Protein AF-0000000080439385 (afdb_homodimer)

Foldseek 3Di:
DDDPLRVLVVVLVVLVVVLVVLVVVLVPPDDPVVNVVSVVVNVVSVVVNVVSVVCNVPPDDDPD/DDDPLRVLVVVLVVLVVVLVVLVVVLVPDDDPVVNVVSVVVNVVSVVVNVVSVVCNVPPDDDPD

Secondary structure (DSSP, 8-state):
---HHHHHHHHHHHHHHHHHHHHHHHHH---HHHHHHHHHHHHHHHHHHHHHHHHHHHPPP---/---HHHHHHHHHHHHHHHHHHHHHHHHH---HHHHHHHHHHHHHHHHHHHHHHHHHHHPPP---

Sequence (128 aa):
MKNAIENVNCSLNELNEAKASLEQALSTVEKPENKKLIQDSLNSVCESIECVQNTVKNYKESSKMKNAIENVNCSLNELNEAKASLEQALSTVEKPENKKLIQDSLNSVCESIECVQNTVKNYKESSK

Structure (mmCIF, N/CA/C/O backbone):
data_AF-0000000080439385-model_v1
#
loop_
_entity.id
_entity.type
_entity.pdbx_description
1 polymer 'DUF1657 domain-containing protein'
#
loop_
_atom_site.group_PDB
_atom_site.id
_atom_site.type_symbol
_atom_site.label_atom_id
_atom_site.label_alt_id
_atom_site.label_comp_id
_atom_site.label_asym_id
_atom_site.label_entity_id
_atom_site.label_seq_id
_atom_site.pdbx_PDB_ins_code
_atom_site.Cartn_x
_atom_site.Cartn_y
_atom_site.Cartn_z
_atom_site.occupancy
_atom_site.B_iso_or_equiv
_atom_site.auth_seq_id
_atom_site.auth_comp_id
_atom_site.auth_asym_id
_atom_site.auth_atom_id
_atom_site.pdbx_PDB_model_num
ATOM 1 N N . MET A 1 1 ? 9.234 -10.797 -19.547 1 73.12 1 MET A N 1
ATOM 2 C CA . MET A 1 1 ? 7.984 -10.57 -18.812 1 73.12 1 MET A CA 1
ATOM 3 C C . MET A 1 1 ? 8.055 -11.148 -17.406 1 73.12 1 MET A C 1
A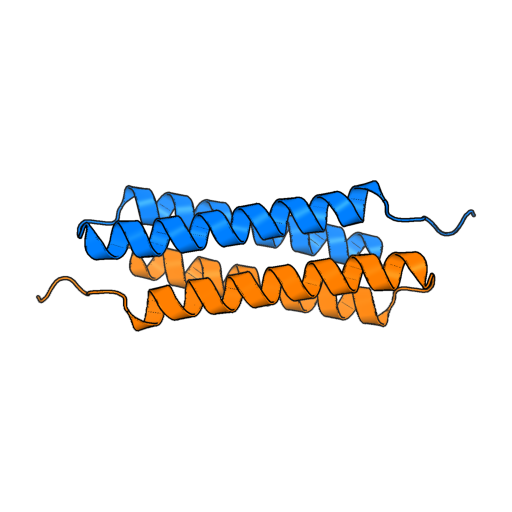TOM 5 O O . MET A 1 1 ? 8.641 -12.211 -17.203 1 73.12 1 MET A O 1
ATOM 9 N N . LYS A 1 2 ? 7.789 -10.273 -16.375 1 87.38 2 LYS A N 1
ATOM 10 C CA . LYS A 1 2 ? 7.832 -10.766 -15 1 87.38 2 LYS A CA 1
ATOM 11 C C . LYS A 1 2 ? 6.77 -11.828 -14.766 1 87.38 2 LYS A C 1
ATOM 13 O O . LYS A 1 2 ? 5.664 -11.742 -15.305 1 87.38 2 LYS A O 1
ATOM 18 N N . ASN A 1 3 ? 7.18 -12.938 -14.117 1 92.06 3 ASN A N 1
ATOM 19 C CA . ASN A 1 3 ? 6.148 -13.898 -13.727 1 92.06 3 ASN A CA 1
ATOM 20 C C . ASN A 1 3 ? 5.332 -13.398 -12.539 1 92.06 3 ASN A C 1
ATOM 22 O O . ASN A 1 3 ? 5.594 -12.32 -12.016 1 92.06 3 ASN A O 1
ATOM 26 N N . ALA A 1 4 ? 4.387 -14.109 -12.156 1 96.62 4 ALA A N 1
ATOM 27 C CA . ALA A 1 4 ? 3.41 -13.648 -11.172 1 96.62 4 ALA A CA 1
ATOM 28 C C . ALA A 1 4 ? 4.082 -13.336 -9.836 1 96.62 4 ALA A C 1
ATOM 30 O O . ALA A 1 4 ? 3.834 -12.289 -9.242 1 96.62 4 ALA A O 1
ATOM 31 N N . ILE A 1 5 ? 4.996 -14.188 -9.445 1 97.25 5 ILE A N 1
ATOM 32 C CA . ILE A 1 5 ? 5.594 -14.016 -8.125 1 97.25 5 ILE A CA 1
ATOM 33 C C . ILE A 1 5 ? 6.52 -12.805 -8.133 1 97.25 5 ILE A C 1
ATOM 35 O O . ILE A 1 5 ? 6.645 -12.102 -7.125 1 97.25 5 ILE A O 1
ATOM 39 N N . GLU A 1 6 ? 7.145 -12.523 -9.219 1 97.44 6 GLU A N 1
ATOM 40 C CA . GLU A 1 6 ? 7.973 -11.328 -9.336 1 97.44 6 GLU A CA 1
ATOM 41 C C . GLU A 1 6 ? 7.137 -10.055 -9.219 1 97.44 6 GLU A C 1
ATOM 43 O O . GLU A 1 6 ? 7.566 -9.078 -8.602 1 97.44 6 GLU A O 1
ATOM 48 N N . ASN A 1 7 ? 5.984 -10.07 -9.812 1 98.19 7 ASN A N 1
ATOM 49 C CA . ASN A 1 7 ? 5.09 -8.922 -9.703 1 98.19 7 ASN A CA 1
ATOM 50 C C . ASN A 1 7 ? 4.586 -8.742 -8.281 1 98.19 7 ASN A C 1
ATOM 52 O O . ASN A 1 7 ? 4.422 -7.609 -7.812 1 98.19 7 ASN A O 1
ATOM 56 N N . VAL A 1 8 ? 4.336 -9.82 -7.559 1 98.69 8 VAL A N 1
ATOM 57 C CA . VAL A 1 8 ? 3.949 -9.734 -6.156 1 98.69 8 VAL A CA 1
ATOM 58 C C . VAL A 1 8 ? 5.078 -9.102 -5.344 1 98.69 8 VAL A C 1
ATOM 60 O O . VAL A 1 8 ? 4.84 -8.219 -4.52 1 98.69 8 VAL A O 1
ATOM 63 N N . ASN A 1 9 ? 6.301 -9.531 -5.609 1 98.5 9 ASN A N 1
ATOM 64 C CA . ASN A 1 9 ? 7.438 -8.977 -4.883 1 98.5 9 ASN A CA 1
ATOM 65 C C . ASN A 1 9 ? 7.633 -7.492 -5.191 1 98.5 9 ASN A C 1
ATOM 67 O O . ASN A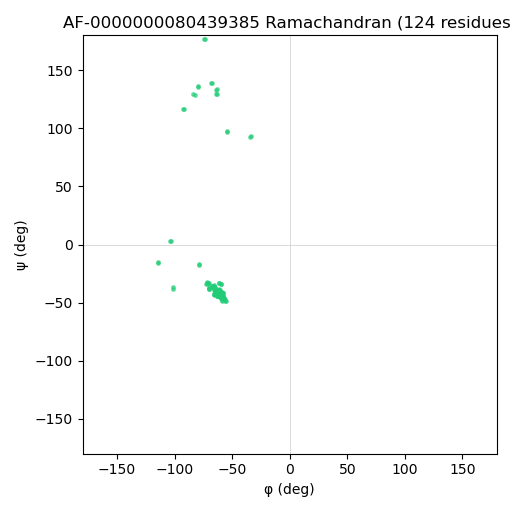 1 9 ? 8.023 -6.719 -4.316 1 98.5 9 ASN A O 1
ATOM 71 N N . CYS A 1 10 ? 7.402 -7.078 -6.395 1 98.69 10 CYS A N 1
ATOM 72 C CA . CYS A 1 10 ? 7.457 -5.66 -6.738 1 98.69 10 CYS A CA 1
ATOM 73 C C . CYS A 1 10 ? 6.445 -4.859 -5.926 1 98.69 10 CYS A C 1
ATOM 75 O O . CYS A 1 10 ? 6.758 -3.775 -5.434 1 98.69 10 CYS A O 1
ATOM 77 N N . SER A 1 11 ? 5.293 -5.496 -5.844 1 98.88 11 SER A N 1
ATOM 78 C CA . SER A 1 11 ? 4.262 -4.809 -5.07 1 98.88 11 SER A CA 1
ATOM 79 C C . SER A 1 11 ? 4.695 -4.613 -3.621 1 98.88 11 SER A C 1
ATOM 81 O O . SER A 1 11 ? 4.406 -3.58 -3.014 1 98.88 11 SER A O 1
ATOM 83 N N . LEU A 1 12 ? 5.336 -5.531 -3.062 1 98.88 12 LEU A N 1
ATOM 84 C CA . LEU A 1 12 ? 5.812 -5.438 -1.688 1 98.88 12 LEU A CA 1
ATOM 85 C C . LEU A 1 12 ? 6.805 -4.293 -1.535 1 98.88 12 LEU A C 1
ATOM 87 O O . LEU A 1 12 ? 6.758 -3.551 -0.55 1 98.88 12 LEU A O 1
ATOM 91 N N . ASN A 1 13 ? 7.719 -4.168 -2.512 1 98.81 13 ASN A N 1
ATOM 92 C CA . ASN A 1 13 ? 8.664 -3.053 -2.504 1 98.81 13 ASN A CA 1
ATOM 93 C C . ASN A 1 13 ? 7.941 -1.708 -2.553 1 98.81 13 ASN A C 1
ATOM 95 O O . ASN A 1 13 ? 8.297 -0.783 -1.82 1 98.81 13 ASN A O 1
ATOM 99 N N . GLU A 1 14 ? 6.992 -1.615 -3.422 1 98.88 14 GLU A N 1
ATOM 100 C CA . GLU A 1 14 ? 6.223 -0.384 -3.566 1 98.88 14 GLU A CA 1
ATOM 101 C C . GLU A 1 14 ? 5.449 -0.062 -2.289 1 98.88 14 GLU A C 1
ATOM 103 O O . GLU A 1 14 ? 5.363 1.1 -1.886 1 98.88 14 GLU A O 1
ATOM 108 N N . LEU A 1 15 ? 4.875 -1.063 -1.594 1 98.94 15 LEU A N 1
ATOM 109 C CA . LEU A 1 15 ? 4.168 -0.874 -0.333 1 98.94 15 LEU A CA 1
ATOM 110 C C . LEU A 1 15 ? 5.117 -0.377 0.753 1 98.94 15 LEU A C 1
ATOM 112 O O . LEU A 1 15 ? 4.746 0.48 1.56 1 98.94 15 LEU A O 1
ATOM 116 N N . ASN A 1 16 ? 6.309 -0.919 0.767 1 98.94 16 ASN A N 1
ATOM 117 C CA . ASN A 1 16 ? 7.289 -0.47 1.75 1 98.94 16 ASN A CA 1
ATOM 118 C C . ASN A 1 16 ? 7.695 0.981 1.513 1 98.94 16 ASN A C 1
ATOM 120 O O . ASN A 1 16 ? 7.969 1.717 2.463 1 98.94 16 ASN A O 1
ATOM 124 N N . GLU A 1 17 ? 7.758 1.361 0.306 1 98.88 17 GLU A N 1
ATOM 125 C CA . GLU A 1 17 ? 8.016 2.766 0.005 1 98.88 17 GLU A CA 1
ATOM 126 C C . GLU A 1 17 ? 6.867 3.652 0.467 1 98.88 17 GLU A C 1
ATOM 128 O O . GLU A 1 17 ? 7.09 4.75 0.985 1 98.88 17 GLU A O 1
ATOM 133 N N . ALA A 1 18 ? 5.617 3.176 0.21 1 98.94 18 ALA A N 1
ATOM 134 C CA . ALA A 1 18 ? 4.449 3.91 0.688 1 98.94 18 ALA A CA 1
ATOM 135 C C . ALA A 1 18 ? 4.477 4.059 2.205 1 98.94 18 ALA A C 1
ATOM 137 O O . ALA A 1 18 ? 4.199 5.137 2.736 1 98.94 18 ALA A O 1
ATOM 138 N N . LYS A 1 19 ? 4.805 3.012 2.928 1 98.94 19 LYS A N 1
ATOM 139 C CA . LYS A 1 19 ? 4.941 3.045 4.379 1 98.94 19 LYS A CA 1
ATOM 140 C C . LYS A 1 19 ? 5.953 4.105 4.812 1 98.94 19 LYS A C 1
ATOM 142 O O . LYS A 1 19 ? 5.684 4.895 5.719 1 98.94 19 LYS A O 1
ATOM 147 N N . ALA A 1 20 ? 7.121 4.102 4.168 1 98.88 20 ALA A N 1
ATOM 148 C CA . ALA A 1 20 ? 8.172 5.062 4.5 1 98.88 20 ALA A CA 1
ATOM 149 C C . ALA A 1 20 ? 7.688 6.496 4.289 1 98.88 20 ALA A C 1
ATOM 151 O O . ALA A 1 20 ? 7.977 7.379 5.098 1 98.88 20 ALA A O 1
ATOM 152 N N . SER A 1 21 ? 6.977 6.738 3.207 1 98.81 21 SER A N 1
ATOM 153 C CA . SER A 1 21 ? 6.438 8.062 2.926 1 98.81 21 SER A CA 1
ATOM 154 C C . SER A 1 21 ? 5.449 8.5 4.004 1 98.81 21 SER A C 1
ATOM 156 O O . SER A 1 21 ? 5.465 9.656 4.438 1 98.81 21 SER A O 1
ATOM 158 N N . LEU A 1 22 ? 4.57 7.594 4.488 1 98.88 22 LEU A N 1
ATOM 159 C CA . LEU A 1 22 ? 3.596 7.926 5.523 1 98.88 22 LEU A CA 1
ATOM 160 C C . LEU A 1 22 ? 4.281 8.133 6.867 1 98.88 22 LEU A C 1
ATOM 162 O O . LEU A 1 22 ? 3.857 8.977 7.664 1 98.88 22 LEU A O 1
ATOM 166 N N . GLU A 1 23 ? 5.363 7.398 7.109 1 98.75 23 GLU A N 1
ATOM 167 C CA . GLU A 1 23 ? 6.129 7.617 8.336 1 98.75 23 GLU A CA 1
ATOM 168 C C . GLU A 1 23 ? 6.773 9 8.344 1 98.75 23 GLU A C 1
ATOM 170 O O . GLU A 1 23 ? 6.816 9.656 9.383 1 98.75 23 GLU A O 1
ATOM 175 N N . GLN A 1 24 ? 7.293 9.359 7.238 1 98.44 24 GLN A N 1
ATOM 176 C CA . GLN A 1 24 ? 7.855 10.695 7.121 1 98.44 24 GLN A CA 1
ATOM 177 C C . GLN A 1 24 ? 6.777 11.766 7.316 1 98.44 24 GLN A C 1
ATOM 179 O O . GLN A 1 24 ? 7.012 12.781 7.973 1 98.44 24 GLN A O 1
ATOM 184 N N . ALA A 1 25 ? 5.59 11.539 6.723 1 98.06 25 ALA A N 1
ATOM 185 C CA . ALA A 1 25 ? 4.469 12.445 6.91 1 98.06 25 ALA A CA 1
ATOM 186 C C . ALA A 1 25 ? 4.121 12.602 8.391 1 98.06 25 ALA A C 1
ATOM 188 O O . ALA A 1 25 ? 3.896 13.711 8.867 1 98.06 25 ALA A O 1
ATOM 189 N N . LEU A 1 26 ? 4.055 11.477 9.078 1 97.81 26 LEU A N 1
ATOM 190 C CA . LEU A 1 26 ? 3.719 11.445 10.5 1 97.81 26 LEU A CA 1
ATOM 191 C C . LEU A 1 26 ? 4.727 12.258 11.312 1 97.81 26 LEU A C 1
ATOM 193 O O . LEU A 1 26 ? 4.363 12.891 12.305 1 97.81 26 LEU A O 1
ATOM 197 N N . SER A 1 27 ? 5.906 12.234 10.875 1 96.94 27 SER A N 1
ATOM 198 C CA . SER A 1 27 ? 6.984 12.898 11.602 1 96.94 27 SER A CA 1
ATOM 199 C C . SER A 1 27 ? 6.977 14.398 11.359 1 96.94 27 SER A C 1
ATOM 201 O O . SER A 1 27 ? 7.59 15.156 12.117 1 96.94 27 SER A O 1
ATOM 203 N N . THR A 1 28 ? 6.34 14.883 10.367 1 95.25 28 THR A N 1
ATOM 204 C CA . THR A 1 28 ? 6.43 16.281 9.977 1 95.25 28 THR A CA 1
ATOM 205 C C . THR A 1 28 ? 5.09 16.984 10.172 1 95.25 28 THR A C 1
ATOM 207 O O . THR A 1 28 ? 5.02 18.219 10.148 1 95.25 28 THR A O 1
ATOM 210 N N . VAL A 1 29 ? 4.043 16.25 10.344 1 96 29 VAL A N 1
ATOM 211 C CA . VAL A 1 29 ? 2.707 16.828 10.414 1 96 29 VAL A CA 1
ATOM 212 C C . VAL A 1 29 ? 2.568 17.641 11.695 1 96 29 VAL A C 1
ATOM 214 O O . VAL A 1 29 ? 3.07 17.25 12.75 1 96 29 VAL A O 1
ATOM 217 N N . GLU A 1 30 ? 1.905 18.844 11.586 1 90.62 30 GLU A N 1
ATOM 218 C CA . GLU A 1 30 ? 1.829 19.75 12.727 1 90.62 30 GLU A CA 1
ATOM 219 C C . GLU A 1 30 ? 0.471 19.672 13.414 1 90.62 30 GLU A C 1
ATOM 221 O O . GLU A 1 30 ? 0.394 19.656 14.648 1 90.62 30 GLU A O 1
ATOM 226 N N . LYS A 1 31 ? -0.675 19.5 12.68 1 93.19 31 LYS A N 1
ATOM 227 C CA . LYS A 1 31 ? -2.023 19.484 13.242 1 93.19 31 LYS A CA 1
ATOM 228 C C . LYS A 1 31 ? -2.371 18.094 13.773 1 93.19 31 LYS A C 1
ATOM 230 O O . LYS A 1 31 ? -2.271 17.109 13.047 1 93.19 31 LYS A O 1
ATOM 235 N N . PRO A 1 32 ? -2.834 18.062 15 1 94.44 32 PRO A N 1
ATOM 236 C CA . PRO A 1 32 ? -3.16 16.766 15.594 1 94.44 32 PRO A CA 1
ATOM 237 C C . PRO A 1 32 ? -4.266 16.031 14.828 1 94.44 32 PRO A C 1
ATOM 239 O O . PRO A 1 32 ? -4.27 14.805 14.773 1 94.44 32 PRO A O 1
ATOM 242 N N . GLU A 1 33 ? -5.242 16.766 14.227 1 94.69 33 GLU A N 1
ATOM 243 C CA . GLU A 1 33 ? -6.301 16.141 13.43 1 94.69 33 GLU A CA 1
ATOM 244 C C . GLU A 1 33 ? -5.723 15.398 12.234 1 94.69 33 GLU A C 1
ATOM 246 O O . GLU A 1 33 ? -6.211 14.32 11.875 1 94.69 33 GLU A O 1
ATOM 251 N N . ASN A 1 34 ? -4.727 16 11.633 1 97.5 34 ASN A N 1
ATOM 252 C CA . ASN A 1 34 ? -4.086 15.367 10.484 1 97.5 34 ASN A CA 1
ATOM 253 C C . ASN A 1 34 ? -3.232 14.172 10.906 1 97.5 34 ASN A C 1
ATOM 255 O O . ASN A 1 34 ? -3.115 13.195 10.164 1 97.5 34 ASN A O 1
ATOM 259 N N . LYS A 1 35 ? -2.635 14.266 12.062 1 97.69 35 LYS A N 1
ATOM 260 C CA . LYS A 1 35 ? -1.78 13.188 12.57 1 97.69 35 LYS A CA 1
ATOM 261 C C . LYS A 1 35 ? -2.553 11.883 12.68 1 97.69 35 LYS A C 1
ATOM 263 O O . LYS A 1 35 ? -2.049 10.82 12.305 1 97.69 35 LYS A O 1
ATOM 268 N N . LYS A 1 36 ? -3.74 12 13.211 1 97.94 36 LYS A N 1
ATOM 269 C CA . LYS A 1 36 ? -4.566 10.805 13.352 1 97.94 36 LYS A CA 1
ATOM 270 C C . LYS A 1 36 ? -4.91 10.211 11.984 1 97.94 36 LYS A C 1
ATOM 272 O O . LYS A 1 36 ? -4.863 8.992 11.805 1 97.94 36 LYS A O 1
ATOM 277 N N . LEU A 1 37 ? -5.262 11.078 11.094 1 98.25 37 LEU A N 1
ATOM 278 C CA . LEU A 1 37 ? -5.574 10.633 9.742 1 98.25 37 LEU A CA 1
ATOM 279 C C . LEU A 1 37 ? -4.387 9.898 9.117 1 98.25 37 LEU A C 1
ATOM 281 O O . LEU A 1 37 ? -4.547 8.828 8.531 1 98.25 37 LEU A O 1
ATOM 285 N N . ILE A 1 38 ? -3.209 10.422 9.273 1 98.69 38 ILE A N 1
ATOM 286 C CA . ILE A 1 38 ? -2.01 9.836 8.68 1 98.69 38 ILE A CA 1
ATOM 287 C C . ILE A 1 38 ? -1.669 8.531 9.383 1 98.69 38 ILE A C 1
ATOM 289 O O . ILE A 1 38 ? -1.259 7.559 8.742 1 98.69 38 ILE A O 1
ATOM 293 N N . GLN A 1 39 ? -1.864 8.508 10.68 1 98.75 39 GLN A N 1
ATOM 294 C CA . GLN A 1 39 ? -1.617 7.281 11.43 1 98.75 39 GLN A CA 1
ATOM 295 C C . GLN A 1 39 ? -2.537 6.156 10.969 1 98.75 39 GLN A C 1
ATOM 297 O O . GLN A 1 39 ? -2.104 5.012 10.82 1 98.75 39 GLN A O 1
ATOM 302 N N . ASP A 1 40 ? -3.811 6.461 10.773 1 98.75 40 ASP A N 1
ATOM 303 C CA . ASP A 1 40 ? -4.758 5.465 10.273 1 98.75 40 ASP A CA 1
ATOM 304 C C . ASP A 1 40 ? -4.34 4.953 8.898 1 98.75 40 ASP A C 1
ATOM 306 O O . ASP A 1 40 ? -4.445 3.756 8.617 1 98.75 40 ASP A O 1
ATOM 310 N N . SER A 1 41 ? -3.932 5.836 8.047 1 98.88 41 SER A N 1
ATOM 311 C CA . SER A 1 41 ? -3.432 5.465 6.727 1 98.88 41 SER A CA 1
ATOM 312 C C . SER A 1 41 ? -2.225 4.539 6.832 1 98.88 41 SER A C 1
ATOM 314 O O . SER A 1 41 ? -2.152 3.525 6.133 1 98.88 41 SER A O 1
ATOM 316 N N . LEU A 1 42 ? -1.281 4.875 7.707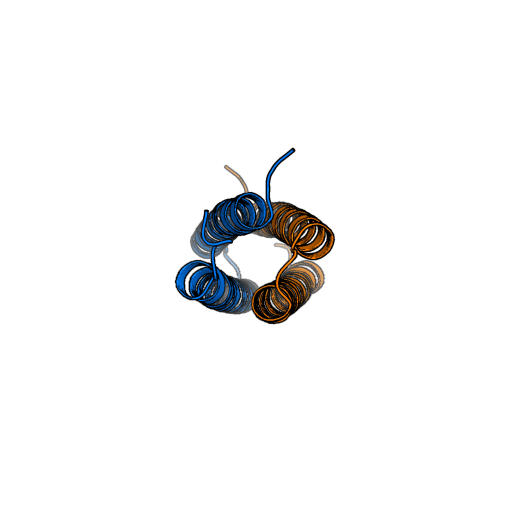 1 98.94 42 LEU A N 1
ATOM 317 C CA . LEU A 1 42 ? -0.092 4.055 7.914 1 98.94 42 LEU A CA 1
ATOM 318 C C . LEU A 1 42 ? -0.471 2.654 8.375 1 98.94 42 LEU A C 1
ATOM 320 O O . LEU A 1 42 ? 0.065 1.662 7.879 1 98.94 42 LEU A O 1
ATOM 324 N N . ASN A 1 43 ? -1.402 2.574 9.32 1 98.94 43 ASN A N 1
ATOM 325 C CA . ASN A 1 43 ? -1.864 1.278 9.805 1 98.94 43 ASN A CA 1
ATOM 326 C C . ASN A 1 43 ? -2.451 0.434 8.672 1 98.94 43 ASN A C 1
ATOM 328 O O . ASN A 1 43 ? -2.205 -0.771 8.602 1 98.94 43 ASN A O 1
ATOM 332 N N . SER A 1 44 ? -3.24 1.042 7.859 1 98.94 44 SER A N 1
ATOM 333 C CA . SER A 1 44 ? -3.854 0.342 6.734 1 98.94 44 SER A CA 1
ATOM 334 C C . SER A 1 44 ? -2.795 -0.22 5.789 1 98.94 44 SER A C 1
ATOM 336 O O . SER A 1 44 ? -2.908 -1.356 5.328 1 98.94 44 SER A O 1
ATOM 338 N N . VAL A 1 45 ? -1.75 0.562 5.473 1 98.94 45 VAL A N 1
ATOM 339 C CA . VAL A 1 45 ? -0.685 0.12 4.578 1 98.94 45 VAL A CA 1
ATOM 340 C C . VAL A 1 45 ? 0.089 -1.027 5.223 1 98.94 45 VAL A C 1
ATOM 342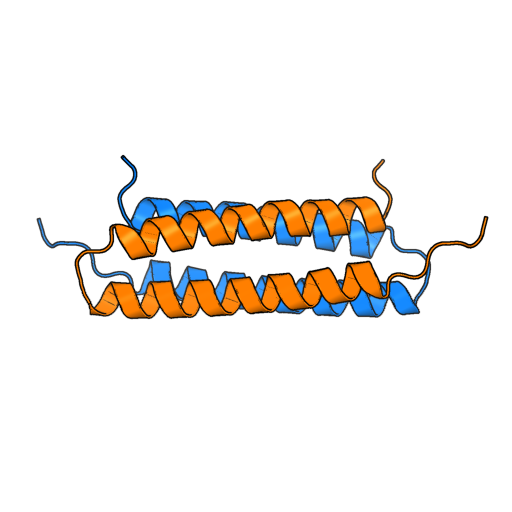 O O . VAL A 1 45 ? 0.468 -1.986 4.547 1 98.94 45 VAL A O 1
ATOM 345 N N . CYS A 1 46 ? 0.332 -0.974 6.539 1 98.94 46 CYS A N 1
ATOM 346 C CA . CYS A 1 46 ? 1.009 -2.059 7.242 1 98.94 46 CYS A CA 1
ATOM 347 C C . CYS A 1 46 ? 0.211 -3.354 7.145 1 98.94 46 CYS A C 1
ATOM 349 O O . CYS A 1 46 ? 0.787 -4.434 6.988 1 98.94 46 CYS A O 1
ATOM 351 N N . GLU A 1 47 ? -1.101 -3.227 7.234 1 98.88 47 GLU A N 1
ATOM 352 C CA . GLU A 1 47 ? -1.944 -4.406 7.07 1 98.88 47 GLU A CA 1
ATOM 353 C C . GLU A 1 47 ? -1.807 -4.992 5.668 1 98.88 47 GLU A C 1
ATOM 355 O O . GLU A 1 47 ? -1.798 -6.215 5.496 1 98.88 47 GLU A O 1
ATOM 360 N N . SER A 1 48 ? -1.767 -4.113 4.668 1 98.94 48 SER A N 1
ATOM 361 C CA . SER A 1 48 ? -1.586 -4.578 3.299 1 98.94 48 SER A CA 1
ATOM 362 C C . SER A 1 48 ? -0.233 -5.258 3.119 1 98.94 48 SER A C 1
ATOM 364 O O . SER A 1 48 ? -0.127 -6.27 2.42 1 98.94 48 SER A O 1
ATOM 366 N N . ILE A 1 49 ? 0.841 -4.707 3.719 1 98.94 49 ILE A N 1
ATOM 367 C CA . ILE A 1 49 ? 2.166 -5.316 3.66 1 98.94 49 ILE A CA 1
ATOM 368 C C . ILE A 1 49 ? 2.109 -6.73 4.23 1 98.94 49 ILE A C 1
ATOM 370 O O . ILE A 1 49 ? 2.631 -7.672 3.627 1 98.94 49 ILE A O 1
ATOM 374 N N . GLU A 1 50 ? 1.465 -6.871 5.352 1 98.88 50 GLU A N 1
ATOM 375 C CA . GLU A 1 50 ? 1.34 -8.195 5.957 1 98.88 50 GLU A CA 1
ATOM 376 C C . GLU A 1 50 ? 0.596 -9.156 5.031 1 98.88 50 GLU A C 1
ATOM 378 O O . GLU A 1 50 ? 0.979 -10.32 4.902 1 98.88 50 GLU A O 1
ATOM 383 N N . CYS A 1 51 ? -0.479 -8.734 4.43 1 98.81 51 CYS A N 1
ATOM 384 C CA . CYS A 1 51 ? -1.268 -9.562 3.523 1 98.81 51 CYS A CA 1
ATOM 385 C C . CYS A 1 51 ? -0.43 -10.016 2.334 1 98.81 51 CYS A C 1
ATOM 387 O O . CYS A 1 51 ? -0.449 -11.195 1.973 1 98.81 51 CYS A O 1
ATOM 389 N N . VAL A 1 52 ? 0.33 -9.102 1.748 1 98.88 52 VAL A N 1
ATOM 390 C CA . VAL A 1 52 ? 1.136 -9.438 0.58 1 98.88 52 VAL A CA 1
ATOM 391 C C . VAL A 1 52 ? 2.285 -10.352 0.994 1 98.88 52 VAL A C 1
ATOM 393 O O . VAL A 1 52 ? 2.637 -11.289 0.267 1 98.88 52 VAL A O 1
ATOM 396 N N . GLN A 1 53 ? 2.867 -10.109 2.137 1 98.81 53 GLN A N 1
ATOM 397 C CA . GLN A 1 53 ? 3.902 -11.008 2.641 1 98.81 53 GLN A CA 1
ATOM 398 C C . GLN A 1 53 ? 3.367 -12.43 2.811 1 98.81 53 GLN A C 1
ATOM 400 O O . GLN A 1 53 ? 4.074 -13.398 2.537 1 98.81 53 GLN A O 1
ATOM 405 N N . ASN A 1 54 ? 2.17 -12.508 3.309 1 98.62 54 ASN A N 1
ATOM 406 C CA . ASN A 1 54 ? 1.526 -13.812 3.422 1 98.62 54 ASN A CA 1
ATOM 407 C C . ASN A 1 54 ? 1.399 -14.5 2.064 1 98.62 54 ASN A C 1
ATOM 409 O O . ASN A 1 54 ? 1.6 -15.711 1.952 1 98.62 54 ASN A O 1
ATOM 413 N N . THR A 1 55 ? 1.04 -13.75 1.109 1 98.38 55 THR A N 1
ATOM 414 C CA . THR A 1 55 ? 0.958 -14.281 -0.248 1 98.38 55 THR A CA 1
ATOM 415 C C . THR A 1 55 ? 2.309 -14.828 -0.699 1 98.38 55 THR A C 1
ATOM 417 O O . THR A 1 55 ? 2.391 -15.938 -1.23 1 98.38 55 THR A O 1
ATOM 420 N N . VAL A 1 56 ? 3.396 -14.055 -0.513 1 97.94 56 VAL A N 1
ATOM 421 C CA . VAL A 1 56 ? 4.742 -14.477 -0.889 1 97.94 56 VAL A CA 1
ATOM 422 C C . VAL A 1 56 ? 5.102 -15.766 -0.166 1 97.94 56 VAL A C 1
ATOM 424 O O . VAL A 1 56 ? 5.633 -16.703 -0.775 1 97.94 56 VAL A O 1
ATOM 427 N N . LYS A 1 57 ? 4.777 -15.867 1.054 1 97.5 57 LYS A N 1
ATOM 428 C CA . LYS A 1 57 ? 5.121 -17 1.901 1 97.5 57 LYS A CA 1
ATOM 429 C C . LYS A 1 57 ? 4.387 -18.266 1.449 1 97.5 57 LYS A C 1
ATOM 431 O O . LYS A 1 57 ? 4.945 -19.359 1.494 1 97.5 57 LYS A O 1
ATOM 436 N N . ASN A 1 58 ? 3.174 -18.125 0.991 1 97.31 58 ASN A N 1
ATOM 437 C CA . ASN A 1 58 ? 2.314 -19.266 0.695 1 97.31 58 ASN A CA 1
ATOM 438 C C . ASN A 1 58 ? 2.225 -19.531 -0.806 1 97.31 58 ASN A C 1
ATOM 440 O O . ASN A 1 58 ? 1.49 -20.422 -1.244 1 97.31 58 ASN A O 1
ATOM 444 N N . TYR A 1 59 ? 2.979 -18.734 -1.48 1 96.25 59 TYR A N 1
ATOM 445 C CA . TYR A 1 59 ? 2.949 -18.859 -2.934 1 96.25 59 TYR A CA 1
ATOM 446 C C . TYR A 1 59 ? 3.467 -20.234 -3.367 1 96.25 59 TYR A C 1
ATOM 448 O O . TYR A 1 59 ? 4.516 -20.672 -2.9 1 96.25 59 TYR A O 1
ATOM 456 N N . LYS A 1 60 ? 2.602 -20.875 -4.258 1 93.12 60 LYS A N 1
ATOM 457 C CA . LYS A 1 60 ? 2.998 -22.188 -4.766 1 93.12 60 LYS A CA 1
ATOM 458 C C . LYS A 1 60 ? 3.754 -22.047 -6.086 1 93.12 60 LYS A C 1
ATOM 460 O O . LYS A 1 60 ? 3.201 -21.578 -7.078 1 93.12 60 LYS A O 1
ATOM 465 N N . GLU A 1 61 ? 4.969 -22.438 -6.102 1 84.75 61 GLU A N 1
ATOM 466 C CA . GLU A 1 61 ? 5.781 -22.375 -7.312 1 84.75 61 GLU A CA 1
ATOM 467 C C . GLU A 1 61 ? 5.473 -23.547 -8.25 1 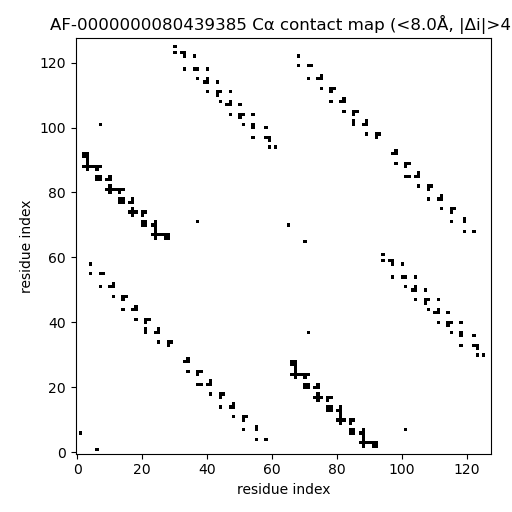84.75 61 GLU A C 1
ATOM 469 O O . GLU A 1 61 ? 5.008 -24.594 -7.805 1 84.75 61 GLU A O 1
ATOM 474 N N . SER A 1 62 ? 5.324 -23.234 -9.586 1 67.94 62 SER A N 1
ATOM 475 C CA . SER A 1 62 ? 5.211 -24.344 -10.516 1 67.94 62 SER A CA 1
ATOM 476 C C . SER A 1 62 ? 6.379 -25.312 -10.375 1 67.94 62 SER A C 1
ATOM 478 O O . SER A 1 62 ? 7.52 -24.891 -10.156 1 67.94 62 SER A O 1
ATOM 480 N N . SER A 1 63 ? 6.23 -26.453 -9.625 1 55.78 63 SER A N 1
ATOM 481 C CA . SER A 1 63 ? 7.215 -27.531 -9.625 1 55.78 63 SER A CA 1
ATOM 482 C C . SER A 1 63 ? 7.871 -27.688 -10.992 1 55.78 63 SER A C 1
ATOM 484 O O . SER A 1 63 ? 7.18 -27.75 -12.008 1 55.78 63 SER A O 1
ATOM 486 N N . LYS A 1 64 ? 9.125 -26.969 -11.234 1 46.59 64 LYS A N 1
ATOM 487 C CA . LYS A 1 64 ? 9.844 -27.562 -12.359 1 46.59 64 LYS A CA 1
ATOM 488 C C . LYS A 1 64 ? 9.875 -29.078 -12.266 1 46.59 64 LYS A C 1
ATOM 490 O O . LYS A 1 64 ? 10.023 -29.641 -11.18 1 46.59 64 LYS A O 1
ATOM 495 N N . MET B 1 1 ? 12.477 20.078 1.708 1 73.94 1 MET B N 1
ATOM 496 C CA . MET B 1 1 ? 11.844 19.016 2.49 1 73.94 1 MET B CA 1
ATOM 497 C C . MET B 1 1 ? 10.344 18.969 2.221 1 73.94 1 MET B C 1
ATOM 499 O O . MET B 1 1 ? 9.703 20 2.057 1 73.94 1 MET B O 1
ATOM 503 N N . LYS B 1 2 ? 9.836 17.75 1.825 1 88.19 2 LYS B N 1
ATOM 504 C CA . LYS B 1 2 ? 8.406 17.609 1.553 1 88.19 2 LYS B CA 1
ATOM 505 C C . LYS B 1 2 ? 7.582 17.844 2.818 1 88.19 2 LYS B C 1
ATOM 507 O O . LYS B 1 2 ? 7.992 17.453 3.912 1 88.19 2 LYS B O 1
ATOM 512 N N . ASN B 1 3 ? 6.516 18.672 2.693 1 92.19 3 ASN B N 1
ATOM 513 C CA . ASN B 1 3 ? 5.621 18.766 3.842 1 92.19 3 ASN B CA 1
ATOM 514 C C . ASN B 1 3 ? 4.762 17.516 3.998 1 92.19 3 ASN B C 1
ATOM 516 O O . ASN B 1 3 ? 4.852 16.594 3.188 1 92.19 3 ASN B O 1
ATOM 520 N N . ALA B 1 4 ? 4 17.469 4.984 1 96.69 4 ALA B N 1
ATOM 521 C CA . ALA B 1 4 ? 3.285 16.25 5.355 1 96.69 4 ALA B CA 1
ATOM 522 C C . ALA B 1 4 ? 2.334 15.805 4.246 1 96.69 4 ALA B C 1
ATOM 524 O O . ALA B 1 4 ? 2.303 14.633 3.873 1 96.69 4 ALA B O 1
ATOM 525 N N . ILE B 1 5 ? 1.64 16.75 3.658 1 97.31 5 ILE B N 1
ATOM 526 C CA . ILE B 1 5 ? 0.627 16.391 2.67 1 97.31 5 ILE B CA 1
ATOM 527 C C . ILE B 1 5 ? 1.304 15.898 1.395 1 97.31 5 ILE B C 1
ATOM 529 O O . ILE B 1 5 ? 0.778 15.023 0.708 1 97.31 5 ILE B O 1
ATOM 533 N N . GLU B 1 6 ? 2.447 16.422 1.074 1 97.44 6 GLU B N 1
ATOM 534 C CA . GLU B 1 6 ? 3.203 15.93 -0.074 1 97.44 6 GLU B CA 1
ATOM 535 C C . GLU B 1 6 ? 3.639 14.484 0.129 1 97.44 6 GLU B C 1
ATOM 537 O O . GLU B 1 6 ? 3.615 13.688 -0.81 1 97.44 6 GLU B O 1
ATOM 542 N N . ASN B 1 7 ? 4.051 14.164 1.324 1 98.19 7 ASN B N 1
ATOM 543 C CA . ASN B 1 7 ? 4.434 12.789 1.624 1 98.19 7 ASN B CA 1
ATOM 544 C C . ASN B 1 7 ? 3.234 11.852 1.557 1 98.19 7 ASN B C 1
ATOM 546 O O . ASN B 1 7 ? 3.365 10.703 1.122 1 98.19 7 ASN B O 1
ATOM 550 N N . VAL B 1 8 ? 2.066 12.289 1.975 1 98.69 8 VAL B N 1
ATOM 551 C CA . VAL B 1 8 ? 0.853 11.492 1.852 1 98.69 8 VAL B CA 1
ATOM 552 C C . VAL B 1 8 ? 0.554 11.227 0.377 1 98.69 8 VAL B C 1
ATOM 55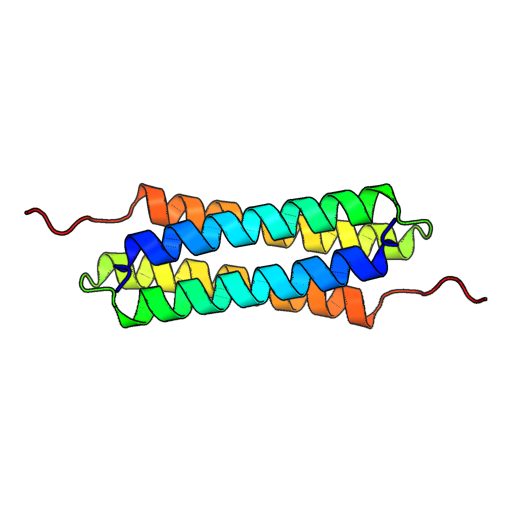4 O O . VAL B 1 8 ? 0.245 10.094 -0.008 1 98.69 8 VAL B O 1
ATOM 557 N N . ASN B 1 9 ? 0.681 12.258 -0.435 1 98.56 9 ASN B N 1
ATOM 558 C CA . ASN B 1 9 ? 0.42 12.094 -1.86 1 98.56 9 ASN B CA 1
ATOM 559 C C . ASN B 1 9 ? 1.428 11.148 -2.51 1 98.56 9 ASN B C 1
ATOM 561 O O . ASN B 1 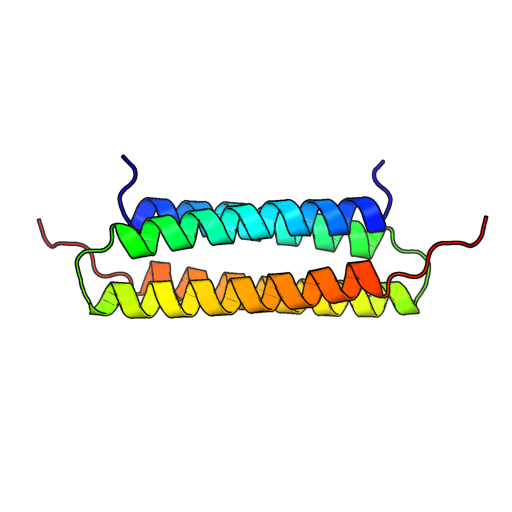9 ? 1.079 10.391 -3.416 1 98.56 9 ASN B O 1
ATOM 565 N N . CYS B 1 10 ? 2.662 11.188 -2.107 1 98.75 10 CYS B N 1
ATOM 566 C CA . CYS B 1 10 ? 3.656 10.242 -2.596 1 98.75 10 CYS B CA 1
ATOM 567 C C . CYS B 1 10 ? 3.244 8.805 -2.275 1 98.75 10 CYS B C 1
ATOM 569 O O . CYS B 1 10 ? 3.369 7.918 -3.119 1 98.75 10 CYS B O 1
ATOM 571 N N . SER B 1 11 ? 2.773 8.695 -1.05 1 98.88 11 SER B N 1
ATOM 572 C CA . SER B 1 11 ? 2.342 7.359 -0.657 1 98.88 11 SER B CA 1
ATOM 573 C C . SER B 1 11 ? 1.213 6.859 -1.55 1 98.88 11 SER B C 1
ATOM 575 O O . SER B 1 11 ? 1.156 5.672 -1.883 1 98.88 11 SER B O 1
ATOM 577 N N . LEU B 1 12 ? 0.322 7.672 -1.906 1 98.88 12 LEU B N 1
ATOM 578 C CA . LEU B 1 12 ? -0.788 7.293 -2.775 1 98.88 12 LEU B CA 1
ATOM 579 C C . LEU B 1 12 ? -0.279 6.82 -4.133 1 98.88 12 LEU B C 1
ATOM 581 O O . LEU B 1 12 ? -0.777 5.832 -4.676 1 98.88 12 LEU B O 1
ATOM 585 N N . ASN B 1 13 ? 0.716 7.562 -4.688 1 98.81 13 ASN B N 1
ATOM 586 C CA . ASN B 1 13 ? 1.329 7.148 -5.945 1 98.81 13 ASN B CA 1
ATOM 587 C C . ASN B 1 13 ? 1.965 5.766 -5.828 1 98.81 13 ASN B C 1
ATOM 589 O O . ASN B 1 13 ? 1.804 4.926 -6.715 1 98.81 13 ASN B O 1
ATOM 593 N N . GLU B 1 14 ? 2.686 5.57 -4.777 1 98.88 14 GLU B N 1
ATOM 594 C CA . GLU B 1 14 ? 3.346 4.289 -4.543 1 98.88 14 GLU B CA 1
ATOM 595 C C . GLU B 1 14 ? 2.328 3.166 -4.383 1 98.88 14 GLU B C 1
ATOM 597 O O . GLU B 1 14 ? 2.535 2.057 -4.879 1 98.88 14 GLU B O 1
ATOM 602 N N . LEU B 1 15 ? 1.197 3.389 -3.695 1 98.94 15 LEU B N 1
ATOM 603 C CA . LEU B 1 15 ? 0.135 2.4 -3.533 1 98.94 15 LEU B CA 1
ATOM 604 C C . LEU B 1 15 ? -0.488 2.049 -4.879 1 98.94 15 LEU B C 1
ATOM 606 O O . LEU B 1 15 ? -0.8 0.883 -5.141 1 98.94 15 LEU B O 1
ATOM 610 N N . ASN B 1 16 ? -0.672 3.059 -5.715 1 98.94 16 ASN B N 1
ATOM 611 C CA . ASN B 1 16 ? -1.226 2.799 -7.039 1 98.94 16 ASN B CA 1
ATOM 612 C C . ASN B 1 16 ? -0.279 1.954 -7.887 1 98.94 16 ASN B C 1
ATOM 614 O O . ASN B 1 16 ? -0.724 1.138 -8.695 1 98.94 16 ASN B O 1
ATOM 618 N N . GLU B 1 17 ? 0.963 2.164 -7.727 1 98.88 17 GLU B N 1
ATOM 619 C CA . GLU B 1 17 ? 1.928 1.309 -8.414 1 98.88 17 GLU B CA 1
ATOM 620 C C . GLU B 1 17 ? 1.859 -0.125 -7.891 1 98.88 17 GLU B C 1
ATOM 622 O O . GLU B 1 17 ? 1.957 -1.077 -8.672 1 98.88 17 GLU B O 1
ATOM 627 N N . ALA B 1 18 ? 1.759 -0.266 -6.551 1 98.94 18 ALA B N 1
ATOM 628 C CA . ALA B 1 18 ? 1.601 -1.594 -5.965 1 98.94 18 ALA B CA 1
ATOM 629 C C . ALA B 1 18 ? 0.354 -2.289 -6.504 1 98.94 18 ALA B C 1
ATOM 631 O O . ALA B 1 18 ? 0.393 -3.473 -6.844 1 98.94 18 ALA B O 1
ATOM 632 N N . LYS B 1 19 ? -0.758 -1.601 -6.582 1 98.94 19 LYS B N 1
ATOM 633 C CA . LYS B 1 19 ? -1.994 -2.127 -7.156 1 98.94 19 LYS B CA 1
ATOM 634 C C . LYS B 1 19 ? -1.771 -2.631 -8.578 1 98.94 19 LYS B C 1
ATOM 636 O O . LYS B 1 19 ? -2.199 -3.732 -8.93 1 98.94 19 LYS B O 1
ATOM 641 N N . ALA B 1 20 ? -1.12 -1.808 -9.414 1 98.88 20 ALA B N 1
ATOM 642 C CA . ALA B 1 20 ? -0.853 -2.18 -10.805 1 98.88 20 ALA B CA 1
ATOM 643 C C . ALA B 1 20 ? -0.016 -3.453 -10.875 1 98.88 20 ALA B C 1
ATOM 645 O O . ALA B 1 20 ? -0.268 -4.32 -11.719 1 98.88 20 ALA B O 1
ATOM 646 N N . SER B 1 21 ? 0.998 -3.561 -10.031 1 98.81 21 SER B N 1
ATOM 647 C CA . SER B 1 21 ? 1.839 -4.754 -9.992 1 98.81 21 SER B CA 1
ATOM 648 C C . SER B 1 21 ? 1.028 -5.992 -9.633 1 98.81 21 SER B C 1
ATOM 650 O O . SER B 1 21 ? 1.208 -7.055 -10.227 1 98.81 21 SER B O 1
ATOM 652 N N . LEU B 1 22 ? 0.087 -5.906 -8.648 1 98.88 22 LEU B N 1
ATOM 653 C CA . LEU B 1 22 ? -0.734 -7.043 -8.25 1 98.88 22 LEU B CA 1
ATOM 654 C C . LEU B 1 22 ? -1.745 -7.395 -9.336 1 98.88 22 LEU B C 1
ATOM 656 O O . LEU B 1 22 ? -2.062 -8.57 -9.531 1 98.88 22 LEU B O 1
ATOM 660 N N . GLU B 1 23 ? -2.23 -6.387 -10.062 1 98.75 23 GLU B N 1
ATOM 661 C CA . GLU B 1 23 ? -3.127 -6.664 -11.18 1 98.75 23 GLU B CA 1
ATOM 662 C C . GLU B 1 23 ? -2.412 -7.438 -12.289 1 98.75 23 GLU B C 1
ATOM 664 O O . GLU B 1 23 ? -2.992 -8.344 -12.891 1 98.75 23 GLU B O 1
ATOM 669 N N . GLN B 1 24 ? -1.225 -7.027 -12.547 1 98.44 24 GLN B N 1
ATOM 670 C CA . GLN B 1 24 ? -0.427 -7.766 -13.523 1 98.44 24 GLN B CA 1
ATOM 671 C C . GLN B 1 24 ? -0.173 -9.195 -13.055 1 98.44 24 GLN B C 1
ATOM 673 O O . GLN B 1 24 ? -0.236 -10.133 -13.859 1 98.44 24 GLN B O 1
ATOM 678 N N . ALA B 1 25 ? 0.15 -9.367 -11.766 1 98.06 25 ALA B N 1
ATOM 679 C CA . ALA B 1 25 ? 0.334 -10.695 -11.195 1 98.06 25 ALA B CA 1
ATOM 680 C C . ALA B 1 25 ? -0.91 -11.555 -11.398 1 98.06 25 ALA B C 1
ATOM 682 O O . ALA B 1 25 ? -0.811 -12.727 -11.789 1 98.06 25 ALA B O 1
ATOM 683 N N . LEU B 1 26 ? -2.07 -11 -11.109 1 97.75 26 LEU B N 1
ATOM 684 C CA . LEU B 1 26 ? -3.346 -11.695 -11.234 1 97.75 26 LEU B CA 1
ATOM 685 C C . LEU B 1 26 ? -3.578 -12.156 -12.664 1 97.75 26 LEU B C 1
ATOM 687 O O . LEU B 1 26 ? -4.16 -13.211 -12.898 1 97.75 26 LEU B O 1
ATOM 691 N N . SER B 1 27 ? -3.111 -11.375 -13.555 1 96.94 27 SER B N 1
ATOM 692 C CA . SER B 1 27 ? -3.34 -11.656 -14.969 1 96.94 27 SER B CA 1
ATOM 693 C C . SER B 1 27 ? -2.402 -12.742 -15.484 1 96.94 27 SER B C 1
ATOM 695 O O . SER B 1 27 ? -2.639 -13.328 -16.547 1 96.94 27 SER B O 1
ATOM 697 N N . THR B 1 28 ? -1.349 -13.062 -14.82 1 95.19 28 THR B N 1
ATOM 698 C CA . THR B 1 28 ? -0.325 -13.969 -15.336 1 95.19 28 THR B CA 1
ATOM 699 C C . THR B 1 28 ? -0.272 -15.25 -14.5 1 95.19 28 THR B C 1
ATOM 701 O O . THR B 1 28 ? 0.341 -16.234 -14.914 1 95.19 28 THR B O 1
ATOM 704 N N . VAL B 1 29 ? -0.854 -15.227 -13.352 1 96.06 29 VAL B N 1
ATOM 705 C CA . VAL B 1 29 ? -0.751 -16.359 -12.438 1 96.06 29 VAL B CA 1
ATOM 706 C C . VAL B 1 29 ? -1.488 -17.562 -13.023 1 96.06 29 VAL B C 1
ATOM 708 O O . VAL B 1 29 ? -2.557 -17.422 -13.617 1 96.06 29 VAL B O 1
ATOM 711 N N . GLU B 1 30 ? -0.878 -18.781 -12.883 1 90.69 30 GLU B N 1
ATOM 712 C CA . GLU B 1 30 ? -1.432 -19.969 -13.508 1 90.69 30 GLU B CA 1
ATOM 713 C C . GLU B 1 30 ? -2.197 -20.828 -12.5 1 90.69 30 GLU B C 1
ATOM 715 O O . GLU B 1 30 ? -3.279 -21.328 -12.805 1 90.69 30 GLU B O 1
ATOM 720 N N . LYS B 1 31 ? -1.732 -20.984 -11.211 1 93.5 31 LYS B N 1
ATOM 721 C CA . LYS B 1 31 ? -2.352 -21.828 -10.203 1 93.5 31 LYS B CA 1
ATOM 722 C C . LYS B 1 31 ? -3.516 -21.125 -9.523 1 93.5 31 LYS B C 1
ATOM 724 O O . LYS B 1 31 ? -3.355 -20.016 -9.008 1 93.5 31 LYS B O 1
ATOM 729 N N . PRO B 1 32 ? -4.637 -21.797 -9.484 1 94.69 32 PRO B N 1
ATOM 730 C CA . PRO B 1 32 ? -5.809 -21.172 -8.875 1 94.69 32 PRO B CA 1
ATOM 731 C C . PRO B 1 32 ? -5.598 -20.828 -7.398 1 94.69 32 PRO B C 1
ATOM 733 O O . PRO B 1 32 ? -6.148 -19.844 -6.902 1 94.69 32 PRO B O 1
ATOM 736 N N . GLU B 1 33 ? -4.809 -21.625 -6.656 1 94.94 33 GLU B N 1
ATOM 737 C CA . GLU B 1 33 ? -4.508 -21.328 -5.254 1 94.94 33 GLU B CA 1
ATOM 738 C C . GLU B 1 33 ? -3.771 -20 -5.105 1 94.94 33 GLU B C 1
ATOM 740 O O . GLU B 1 33 ? -4.02 -19.25 -4.16 1 94.94 33 GLU B O 1
ATOM 745 N N . ASN B 1 34 ? -2.855 -19.781 -6.023 1 97.56 34 ASN B N 1
ATOM 746 C CA . ASN B 1 34 ? -2.105 -18.531 -5.992 1 97.56 34 ASN B CA 1
ATOM 747 C C . ASN B 1 34 ? -2.975 -17.344 -6.398 1 97.56 34 ASN B C 1
ATOM 749 O O . ASN B 1 34 ? -2.797 -16.234 -5.895 1 97.56 34 ASN B O 1
ATOM 753 N N . LYS B 1 35 ? -3.893 -17.578 -7.297 1 97.75 35 LYS B N 1
ATOM 754 C CA . LYS B 1 35 ? -4.777 -16.516 -7.77 1 97.75 35 LYS B CA 1
ATOM 755 C C . LYS B 1 35 ? -5.578 -15.914 -6.617 1 97.75 35 LYS B C 1
ATOM 757 O O . LYS B 1 35 ? -5.719 -14.688 -6.527 1 97.75 35 LYS B O 1
ATOM 762 N N . LYS B 1 36 ? -6.082 -16.781 -5.793 1 98 36 LYS B N 1
ATOM 763 C CA . LYS B 1 36 ? -6.852 -16.312 -4.648 1 98 36 LYS B CA 1
ATOM 764 C C . LYS B 1 36 ? -5.98 -15.484 -3.707 1 98 36 LYS B C 1
ATOM 766 O O . LYS B 1 36 ? -6.41 -14.438 -3.217 1 98 36 LYS B O 1
ATOM 771 N N . LEU B 1 37 ? -4.812 -15.984 -3.477 1 98.25 37 LEU B N 1
ATOM 772 C CA . LEU B 1 37 ? -3.885 -15.258 -2.617 1 98.25 37 LEU B CA 1
ATOM 773 C C . LEU B 1 37 ? -3.598 -13.867 -3.178 1 98.25 37 LEU B C 1
ATOM 775 O O . LEU B 1 37 ? -3.623 -12.883 -2.441 1 98.25 37 LEU B O 1
ATOM 779 N N . ILE B 1 38 ? -3.379 -13.758 -4.449 1 98.69 38 ILE B N 1
ATOM 780 C CA . ILE B 1 38 ? -3.043 -12.492 -5.086 1 98.69 38 ILE B CA 1
ATOM 781 C C . ILE B 1 38 ? -4.262 -11.578 -5.082 1 98.69 38 ILE B C 1
ATOM 783 O O . ILE B 1 38 ? -4.137 -10.367 -4.867 1 98.69 38 ILE B O 1
ATOM 787 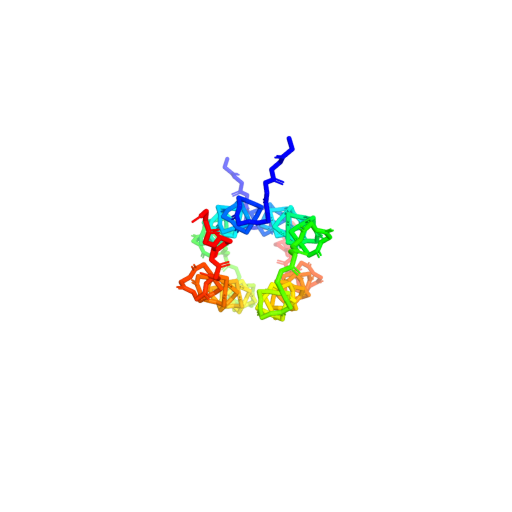N N . GLN B 1 39 ? -5.414 -12.156 -5.281 1 98.75 39 GLN B N 1
ATOM 788 C CA . GLN B 1 39 ? -6.641 -11.367 -5.246 1 98.75 39 GLN B CA 1
ATOM 789 C C . GLN B 1 39 ? -6.859 -10.758 -3.867 1 98.75 39 GLN B C 1
ATOM 791 O O . GLN B 1 39 ? -7.254 -9.594 -3.756 1 98.75 39 GLN B O 1
ATOM 796 N N . ASP B 1 40 ? -6.645 -11.523 -2.826 1 98.75 40 ASP B N 1
ATOM 797 C CA . ASP B 1 40 ? -6.777 -11.016 -1.465 1 98.75 40 ASP B CA 1
ATOM 798 C C . ASP B 1 40 ? -5.793 -9.875 -1.208 1 98.75 40 ASP B C 1
ATOM 800 O O . ASP B 1 40 ? -6.137 -8.883 -0.564 1 98.75 40 ASP B O 1
ATOM 804 N N . SER B 1 41 ? -4.594 -10.047 -1.658 1 98.88 41 SER B N 1
ATOM 805 C CA . SER B 1 41 ? -3.582 -9 -1.548 1 98.88 41 SER B CA 1
ATOM 806 C C . SER B 1 41 ? -4.02 -7.73 -2.268 1 98.88 41 SER B C 1
ATOM 808 O O . SER B 1 41 ? -3.902 -6.633 -1.725 1 98.88 41 SER B O 1
ATOM 810 N N . LEU B 1 42 ? -4.547 -7.875 -3.471 1 98.94 42 LEU B N 1
ATOM 811 C CA . LEU B 1 42 ? -5.023 -6.738 -4.25 1 98.94 42 LEU B CA 1
ATOM 812 C C . LEU B 1 42 ? -6.141 -6.008 -3.516 1 98.94 42 LEU B C 1
ATOM 814 O O . LEU B 1 42 ? -6.145 -4.773 -3.449 1 98.94 42 LEU B O 1
ATOM 818 N N . ASN B 1 43 ? -7.074 -6.766 -2.959 1 98.94 43 ASN B N 1
ATOM 819 C CA . ASN B 1 43 ? -8.164 -6.164 -2.199 1 98.94 43 ASN B CA 1
ATOM 820 C C . ASN B 1 43 ? -7.641 -5.348 -1.021 1 98.94 43 ASN B C 1
ATOM 822 O O . ASN B 1 43 ? -8.148 -4.258 -0.742 1 98.94 43 ASN B O 1
ATOM 826 N N . SER B 1 44 ? -6.699 -5.883 -0.346 1 98.94 44 SER B N 1
ATOM 827 C CA . SER B 1 44 ? -6.113 -5.195 0.801 1 98.94 44 SER B CA 1
ATOM 828 C C . SER B 1 44 ? -5.473 -3.875 0.386 1 98.94 44 SER B C 1
ATOM 830 O O . SER B 1 44 ? -5.641 -2.859 1.063 1 98.94 44 SER B O 1
ATOM 832 N N . VAL B 1 45 ? -4.73 -3.859 -0.718 1 98.94 45 VAL B N 1
ATOM 833 C CA . VAL B 1 45 ? -4.074 -2.65 -1.204 1 98.94 45 VAL B CA 1
ATOM 834 C C . VAL B 1 45 ? -5.125 -1.627 -1.628 1 98.94 45 VAL B C 1
ATOM 836 O O . VAL B 1 45 ? -4.969 -0.428 -1.383 1 98.94 45 VAL B O 1
ATOM 839 N N . CYS B 1 46 ? -6.223 -2.059 -2.246 1 98.94 46 CYS B N 1
ATOM 840 C CA . CYS B 1 46 ? -7.305 -1.157 -2.629 1 98.94 46 CYS B CA 1
ATOM 841 C C . CYS B 1 46 ? -7.918 -0.49 -1.403 1 98.94 46 CYS B C 1
ATOM 843 O O . CYS B 1 46 ? -8.258 0.694 -1.44 1 98.94 46 CYS B O 1
ATOM 845 N N . GLU B 1 47 ? -8.047 -1.261 -0.344 1 98.88 47 GLU B N 1
ATOM 846 C CA . GLU B 1 47 ? -8.555 -0.685 0.898 1 98.88 47 GLU B CA 1
ATOM 847 C C . GLU B 1 47 ? -7.613 0.387 1.434 1 98.88 47 GLU B C 1
ATOM 849 O O . GLU B 1 47 ? -8.055 1.413 1.951 1 98.88 47 GLU B O 1
ATOM 854 N N . SER B 1 48 ? -6.309 0.101 1.343 1 98.94 48 SER B N 1
ATOM 855 C CA . SER B 1 48 ? -5.328 1.087 1.787 1 98.94 48 SER B CA 1
ATOM 856 C C . SER B 1 48 ? -5.379 2.344 0.926 1 98.94 48 SER B C 1
ATOM 858 O O . SER B 1 48 ? -5.25 3.459 1.437 1 98.94 48 SER B O 1
ATOM 860 N N . ILE B 1 49 ? -5.547 2.201 -0.385 1 98.94 49 ILE B N 1
ATOM 861 C CA . ILE B 1 49 ? -5.672 3.342 -1.284 1 98.94 49 ILE B CA 1
ATOM 862 C C . ILE B 1 49 ? -6.859 4.203 -0.861 1 98.94 49 ILE B C 1
ATOM 864 O O . ILE B 1 49 ? -6.746 5.426 -0.765 1 98.94 49 ILE B O 1
ATOM 868 N N . GLU B 1 50 ? -7.973 3.57 -0.585 1 98.88 50 GLU B N 1
ATOM 869 C CA . GLU B 1 50 ? -9.156 4.309 -0.147 1 98.88 50 GLU B CA 1
ATOM 870 C C . GLU B 1 50 ? -8.883 5.059 1.155 1 98.88 50 GLU B C 1
ATOM 872 O O . GLU B 1 50 ? -9.305 6.207 1.316 1 98.88 50 GLU B O 1
ATOM 877 N N . CYS B 1 51 ? -8.242 4.438 2.098 1 98.81 51 CYS B N 1
ATOM 878 C CA . CYS B 1 51 ? -7.922 5.055 3.381 1 98.81 51 CYS B CA 1
ATOM 879 C C . CYS B 1 51 ? -7.039 6.281 3.193 1 98.81 51 CYS B C 1
ATOM 881 O O . CYS B 1 51 ? -7.301 7.336 3.779 1 98.81 51 CYS B O 1
ATOM 883 N N . VAL B 1 52 ? -6.02 6.156 2.35 1 98.88 52 VAL B N 1
ATOM 884 C CA . VAL B 1 52 ? -5.102 7.27 2.133 1 98.88 52 VAL B CA 1
ATOM 885 C C . VAL B 1 52 ? -5.809 8.383 1.36 1 98.88 52 VAL B C 1
ATOM 887 O O . VAL B 1 52 ? -5.598 9.562 1.635 1 98.88 52 VAL B O 1
ATOM 890 N N . GLN B 1 53 ? -6.641 8.031 0.428 1 98.81 53 GLN B N 1
ATOM 891 C CA . GLN B 1 53 ? -7.426 9.039 -0.279 1 98.81 53 GLN B CA 1
ATOM 892 C C . GLN B 1 53 ? -8.305 9.82 0.687 1 98.81 53 GLN B C 1
ATOM 894 O O . GLN B 1 53 ? -8.484 11.031 0.527 1 98.81 53 GLN B O 1
ATOM 899 N N . ASN B 1 54 ? -8.875 9.125 1.612 1 98.62 54 ASN B N 1
ATOM 900 C CA . ASN B 1 54 ? -9.664 9.789 2.643 1 98.62 54 ASN B CA 1
ATOM 901 C C . ASN B 1 54 ? -8.828 10.789 3.432 1 98.62 54 ASN B C 1
ATOM 903 O O . ASN B 1 54 ? -9.305 11.883 3.76 1 98.62 54 ASN B O 1
ATOM 907 N N . THR B 1 55 ? -7.668 10.391 3.73 1 98.31 55 THR B N 1
ATOM 908 C CA . THR B 1 55 ? -6.75 11.297 4.418 1 98.31 55 THR B CA 1
ATOM 909 C C . THR B 1 55 ? -6.508 12.555 3.594 1 98.31 55 THR B C 1
ATOM 911 O O . THR B 1 55 ? -6.578 13.672 4.113 1 98.31 55 THR B O 1
ATOM 914 N N . VAL B 1 56 ? -6.211 12.398 2.299 1 98 56 VAL B N 1
ATOM 915 C CA . VAL B 1 56 ? -5.973 13.523 1.402 1 98 56 VAL B CA 1
ATOM 916 C C . VAL B 1 56 ? -7.199 14.438 1.373 1 98 56 VAL B C 1
ATOM 918 O O . VAL B 1 56 ? -7.074 15.656 1.452 1 98 56 VAL B O 1
ATOM 921 N N . LYS B 1 57 ? -8.336 13.883 1.333 1 97.56 57 LYS B N 1
ATOM 922 C CA . LYS B 1 57 ? -9.594 14.609 1.221 1 97.56 57 LYS B CA 1
ATOM 923 C C . LYS B 1 57 ? -9.875 15.414 2.484 1 97.56 57 LYS B C 1
ATOM 925 O O . LYS B 1 57 ? -10.398 16.531 2.412 1 97.56 57 LYS B O 1
ATOM 930 N N . ASN B 1 58 ? -9.508 14.891 3.617 1 97.25 58 ASN B N 1
ATOM 931 C CA . ASN B 1 58 ? -9.883 15.484 4.898 1 97.25 58 ASN B CA 1
ATOM 932 C C . ASN B 1 58 ? -8.711 16.234 5.535 1 97.25 58 ASN B C 1
ATOM 934 O O . ASN B 1 58 ? -8.828 16.734 6.648 1 97.25 58 ASN B O 1
ATOM 938 N N . TYR B 1 59 ? -7.672 16.234 4.766 1 96.19 59 TYR B N 1
ATOM 939 C CA . TYR B 1 59 ? -6.473 16.875 5.285 1 96.19 59 TYR B CA 1
ATOM 940 C C . TYR B 1 59 ? -6.711 18.375 5.496 1 96.19 59 TYR B C 1
ATOM 942 O O . TYR B 1 59 ? -7.238 19.047 4.613 1 96.19 59 TYR B O 1
ATOM 950 N N . LYS B 1 60 ? -6.332 18.812 6.773 1 93.19 60 LYS B N 1
ATOM 951 C CA . LYS B 1 60 ? -6.492 20.219 7.094 1 93.19 60 LYS B CA 1
ATOM 952 C C . LYS B 1 60 ? -5.215 21 6.785 1 93.19 60 LYS B C 1
ATOM 954 O O . LYS B 1 60 ? -4.168 20.75 7.379 1 93.19 60 LYS B O 1
ATOM 959 N N . GLU B 1 61 ? -5.285 21.906 5.883 1 84.69 61 GLU B N 1
ATOM 960 C CA . GLU B 1 61 ? -4.129 22.719 5.516 1 84.69 61 GLU B CA 1
ATOM 961 C C . GLU B 1 61 ? -3.91 23.844 6.52 1 84.69 61 GLU B C 1
ATOM 963 O O . GLU B 1 61 ? -4.848 24.281 7.191 1 84.69 61 GLU B O 1
ATOM 968 N N . SER B 1 62 ? -2.604 24.062 6.922 1 68.12 62 SER B N 1
ATOM 969 C CA . SER B 1 62 ? -2.346 25.25 7.73 1 68.12 62 SER B CA 1
ATOM 970 C C . SER B 1 62 ? -2.859 26.5 7.043 1 68.12 62 SER B C 1
ATOM 972 O O . SER B 1 62 ? -2.736 26.656 5.824 1 68.12 62 SER B O 1
ATOM 974 N N . SER B 1 63 ? -4.082 27 7.379 1 55.69 63 SER B N 1
ATOM 975 C CA . SER B 1 63 ? -4.523 28.328 6.938 1 55.69 63 SER B CA 1
ATOM 976 C C . SER B 1 63 ? -3.355 29.297 6.887 1 55.69 63 SER B C 1
ATOM 978 O O . SER B 1 63 ? -2.592 29.422 7.848 1 55.69 63 SER B O 1
ATOM 980 N N . LYS B 1 64 ? -2.637 29.453 5.609 1 46.72 64 LYS B N 1
ATOM 981 C CA . LYS B 1 64 ? -1.873 30.703 5.566 1 46.72 64 LYS B CA 1
ATOM 982 C C . LYS B 1 64 ? -2.701 31.875 6.086 1 46.72 64 LYS B C 1
ATOM 984 O O . LYS B 1 64 ? -3.9 31.953 5.812 1 46.72 64 LYS B O 1
#

Nearest PDB structures (foldseek):
  7s5c-assembly1_D  TM=9.285E-01  e=2.935E-01  Myxococcus xanthus
  7s5c-assembly1_E  TM=9.628E-01  e=5.913E-01  Myxococcus xanthus
  7s5k-assembly1_F  TM=9.037E-01  e=5.206E-01  Myxococcus xanthus
  7s5c-assembly1_J  TM=9.544E-01  e=7.628E-01  Myxococcus xanthus
  7s5c-assembly1_F  TM=9.584E-01  e=9.233E-01  Myxococcus xanthus

Radius of gyration: 15.88 Å; Cα contacts (8 Å, |Δi|>4): 165; chains: 2; bounding box: 22×58×34 Å

Organism: NCBI:txid29372

Solvent-accessible surface area (backbone atoms only — not comparable to full-atom values): 6678 Å² total; per-residue (Å²): 132,80,52,29,68,55,23,45,52,49,17,51,54,28,41,51,50,18,46,52,28,30,51,53,14,57,73,59,47,82,53,68,74,46,41,53,40,44,49,54,28,38,51,36,42,52,53,24,47,52,44,40,50,50,33,65,72,67,51,73,72,80,79,125,131,81,53,28,68,55,22,46,52,50,18,50,54,28,41,52,50,18,44,52,28,32,53,52,16,57,73,60,48,81,54,71,73,45,42,53,41,43,49,53,27,41,52,37,41,53,52,25,47,52,45,41,50,48,32,64,72,67,51,74,72,80,80,127

pLDDT: mean 95.12, std 9.58, range [46.59, 98.94]